Protein AF-A0A7W3SQ51-F1 (afdb_monomer)

Structure (mmCIF, N/CA/C/O backbone):
data_AF-A0A7W3SQ51-F1
#
_entry.id   AF-A0A7W3SQ51-F1
#
loop_
_atom_site.group_PDB
_atom_site.id
_atom_site.type_symbol
_atom_site.label_atom_id
_atom_site.label_alt_id
_atom_site.label_comp_id
_atom_site.label_asym_id
_atom_site.label_entity_id
_atom_site.label_seq_id
_atom_site.pdbx_PDB_ins_code
_atom_site.Cartn_x
_atom_site.Cartn_y
_atom_site.Cartn_z
_atom_site.occupancy
_atom_site.B_iso_or_equiv
_atom_site.auth_seq_id
_atom_site.auth_comp_id
_atom_site.auth_asym_id
_atom_site.auth_atom_id
_atom_site.pdbx_PDB_model_num
ATOM 1 N N . MET A 1 1 ? 48.618 5.727 -24.503 1.00 53.59 1 MET A N 1
ATOM 2 C CA . MET A 1 1 ? 47.929 6.532 -23.464 1.00 53.59 1 MET A CA 1
ATOM 3 C C . MET A 1 1 ? 46.448 6.792 -23.764 1.00 53.59 1 MET A C 1
ATOM 5 O O . MET A 1 1 ? 45.637 6.493 -22.903 1.00 53.59 1 MET A O 1
ATOM 9 N N . ARG A 1 2 ? 46.047 7.224 -24.976 1.00 55.06 2 ARG A N 1
ATOM 10 C CA . ARG A 1 2 ? 44.620 7.450 -25.332 1.00 55.06 2 ARG A CA 1
ATOM 11 C C . ARG A 1 2 ? 43.688 6.230 -25.149 1.00 55.06 2 ARG A C 1
ATOM 13 O O . ARG A 1 2 ? 42.542 6.402 -24.767 1.0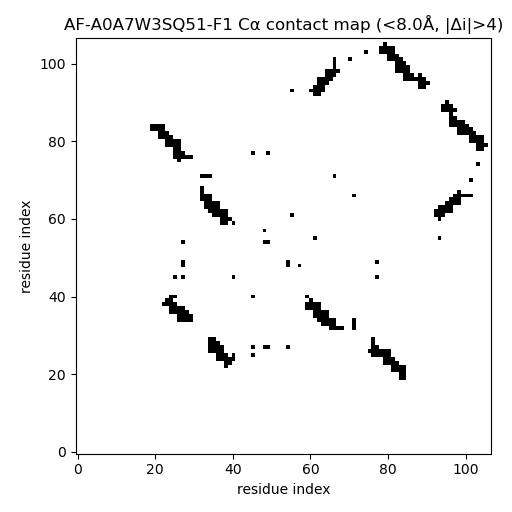0 55.06 2 ARG A O 1
ATOM 20 N N . ARG A 1 3 ? 44.184 5.002 -25.364 1.00 57.47 3 ARG A N 1
ATOM 21 C CA . ARG A 1 3 ? 43.398 3.757 -25.198 1.00 57.47 3 ARG A CA 1
ATOM 22 C C . ARG A 1 3 ? 43.151 3.356 -23.733 1.00 57.47 3 ARG A C 1
ATOM 24 O O . ARG A 1 3 ? 42.158 2.704 -23.455 1.00 57.47 3 ARG A O 1
ATOM 31 N N . ILE A 1 4 ? 44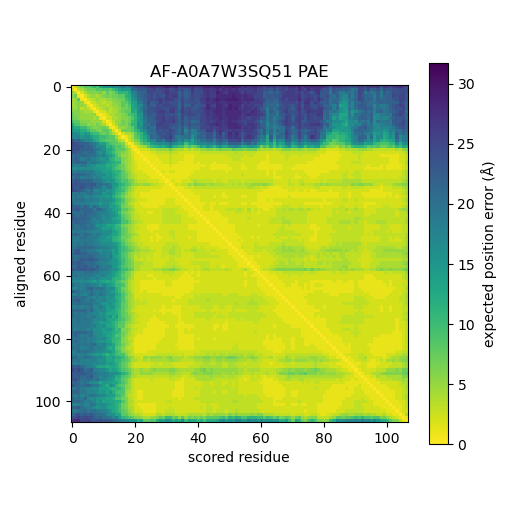.022 3.769 -22.806 1.00 64.38 4 ILE A N 1
ATOM 32 C CA . ILE A 1 4 ? 43.882 3.466 -21.366 1.00 64.38 4 ILE A CA 1
ATOM 33 C C . ILE A 1 4 ? 42.832 4.387 -20.727 1.00 64.38 4 ILE A C 1
ATOM 35 O O . ILE A 1 4 ? 42.057 3.946 -19.890 1.00 64.38 4 ILE A O 1
ATOM 39 N N . ILE A 1 5 ? 42.742 5.638 -21.193 1.00 65.19 5 ILE A N 1
ATOM 40 C CA . ILE A 1 5 ? 41.730 6.611 -20.745 1.00 65.19 5 ILE A CA 1
ATOM 41 C C . ILE A 1 5 ? 40.312 6.138 -21.111 1.00 65.19 5 ILE A C 1
ATOM 43 O O . ILE A 1 5 ? 39.399 6.250 -20.299 1.00 65.19 5 ILE A O 1
ATOM 47 N N . LEU A 1 6 ? 40.141 5.537 -22.295 1.00 62.44 6 LEU A N 1
ATOM 48 C CA . LEU A 1 6 ? 38.867 4.945 -22.726 1.00 62.44 6 LEU A CA 1
ATOM 49 C C . LEU A 1 6 ? 38.436 3.753 -21.855 1.00 62.44 6 LEU A C 1
ATOM 51 O O . LEU A 1 6 ? 37.256 3.626 -21.554 1.00 62.44 6 LEU A O 1
ATOM 55 N N . LEU A 1 7 ? 39.377 2.915 -21.405 1.00 63.47 7 LEU A N 1
ATOM 56 C CA . LEU A 1 7 ? 39.079 1.789 -20.509 1.00 63.47 7 LEU A CA 1
ATOM 57 C C . LEU A 1 7 ? 38.692 2.250 -19.095 1.00 63.47 7 LEU A C 1
ATOM 59 O O . LEU A 1 7 ? 37.817 1.652 -18.475 1.00 63.47 7 LEU A O 1
ATOM 63 N N . LEU A 1 8 ? 39.293 3.337 -18.604 1.00 65.44 8 LEU A N 1
ATOM 64 C CA . LEU A 1 8 ? 38.983 3.900 -17.286 1.00 65.44 8 LEU A CA 1
ATOM 65 C C . LEU A 1 8 ? 37.595 4.563 -17.233 1.00 65.44 8 LEU A C 1
ATOM 67 O O . LEU A 1 8 ? 36.935 4.506 -16.201 1.00 65.44 8 LEU A O 1
ATOM 71 N N . ALA A 1 9 ? 37.124 5.135 -18.345 1.00 64.19 9 ALA A N 1
ATOM 72 C CA . ALA A 1 9 ? 35.791 5.737 -18.437 1.00 64.19 9 ALA A CA 1
ATOM 73 C C . ALA A 1 9 ? 34.651 4.698 -18.397 1.00 64.19 9 ALA A C 1
ATOM 75 O O . ALA A 1 9 ? 33.582 4.982 -17.866 1.00 64.19 9 ALA A O 1
ATOM 76 N N . VAL A 1 10 ? 34.884 3.480 -18.901 1.00 68.12 10 VAL A N 1
ATOM 77 C CA . VAL A 1 10 ? 33.886 2.390 -18.900 1.00 68.12 10 VAL A CA 1
ATOM 78 C C . VAL A 1 10 ? 33.669 1.810 -17.494 1.00 68.12 10 VAL A C 1
ATOM 80 O O . VAL A 1 10 ? 32.564 1.384 -17.167 1.00 68.12 10 VAL A O 1
ATOM 83 N N . LEU A 1 11 ? 34.687 1.856 -16.628 1.00 66.06 11 LEU A N 1
ATOM 84 C CA . LEU A 1 11 ? 34.612 1.344 -15.253 1.00 66.06 11 LEU A CA 1
ATOM 85 C C . LEU A 1 11 ? 33.699 2.173 -14.332 1.00 66.06 11 LEU A C 1
ATOM 87 O O . LEU A 1 11 ? 33.165 1.628 -13.372 1.00 66.06 11 LEU A O 1
ATOM 91 N N . PHE A 1 12 ? 33.462 3.453 -14.635 1.00 61.88 12 PHE A N 1
ATOM 92 C CA . PHE A 1 12 ? 32.586 4.312 -13.824 1.00 61.88 12 PHE A CA 1
ATOM 93 C C . PHE A 1 12 ? 31.084 4.101 -14.081 1.00 61.88 12 PHE A C 1
ATOM 95 O O . PHE A 1 12 ? 30.269 4.504 -13.256 1.00 61.88 12 PHE A O 1
ATOM 102 N N . ILE A 1 13 ? 30.703 3.445 -15.182 1.00 64.56 13 ILE A N 1
ATOM 103 C CA . ILE A 1 13 ? 29.293 3.269 -15.588 1.00 64.56 13 ILE A CA 1
ATOM 104 C C . ILE A 1 13 ? 28.640 2.061 -14.882 1.00 64.56 13 ILE A C 1
ATOM 106 O O . ILE A 1 13 ? 27.425 1.895 -14.910 1.00 64.56 13 ILE A O 1
ATOM 110 N N . LEU A 1 14 ? 29.435 1.212 -14.219 1.00 61.47 14 LEU A N 1
ATOM 111 C CA . LEU A 1 14 ? 28.968 -0.021 -13.568 1.00 61.47 14 LEU A CA 1
ATOM 112 C C . LEU A 1 14 ? 28.664 0.140 -12.072 1.00 61.47 14 LEU A C 1
ATOM 114 O O . LEU A 1 14 ? 28.251 -0.822 -11.424 1.00 61.47 14 LEU A O 1
ATOM 118 N N . SER A 1 15 ? 28.820 1.342 -11.519 1.00 60.22 15 SER A N 1
ATOM 119 C CA . SER A 1 15 ? 28.439 1.662 -10.140 1.00 60.22 15 SER A CA 1
ATOM 120 C C . SER A 1 15 ? 26.918 1.825 -10.030 1.00 60.22 15 SER A C 1
ATOM 122 O O . SER A 1 15 ? 26.410 2.914 -9.772 1.00 60.22 15 SER A O 1
ATOM 124 N N . GLY A 1 16 ? 26.171 0.745 -10.273 1.00 61.53 16 GLY A N 1
ATOM 125 C CA . GLY A 1 16 ? 24.735 0.696 -10.022 1.00 61.53 16 GLY A CA 1
ATOM 126 C C . GLY A 1 16 ? 24.473 0.846 -8.524 1.00 61.53 16 GLY A C 1
ATOM 127 O O . GLY A 1 16 ? 24.870 -0.009 -7.733 1.00 61.53 16 GLY A O 1
ATOM 128 N N . CYS A 1 17 ? 23.836 1.947 -8.129 1.00 58.88 17 CYS A N 1
ATOM 129 C CA . CYS A 1 17 ? 23.450 2.199 -6.745 1.00 58.88 17 CYS A CA 1
ATOM 130 C C . CYS A 1 17 ? 22.411 1.150 -6.312 1.00 58.88 17 CYS A C 1
ATOM 132 O O . CYS A 1 17 ? 21.284 1.147 -6.799 1.00 58.88 17 CYS A O 1
ATOM 134 N N . ASN A 1 18 ? 22.802 0.229 -5.429 1.00 57.66 18 ASN A N 1
ATOM 135 C CA . ASN A 1 18 ? 21.931 -0.811 -4.879 1.00 57.66 18 ASN A CA 1
ATOM 136 C C . ASN A 1 18 ? 21.310 -0.332 -3.557 1.00 57.66 18 ASN A C 1
ATOM 138 O O . ASN A 1 18 ? 21.623 -0.851 -2.484 1.00 57.66 18 ASN A O 1
ATOM 142 N N . SER A 1 19 ? 20.483 0.712 -3.611 1.00 62.44 19 SER A N 1
ATOM 143 C CA . SER A 1 19 ? 19.661 1.108 -2.469 1.00 62.44 19 SER A CA 1
ATOM 144 C C . SER A 1 19 ? 18.363 0.298 -2.486 1.00 62.44 19 SER A C 1
ATOM 146 O O . SER A 1 19 ? 17.507 0.477 -3.348 1.00 62.44 19 SER A O 1
ATOM 148 N N . ASN A 1 20 ? 18.200 -0.613 -1.522 1.00 75.12 20 ASN A N 1
ATOM 149 C CA . ASN A 1 20 ? 16.913 -1.274 -1.302 1.00 75.12 20 ASN A CA 1
ATOM 150 C C . ASN A 1 20 ? 15.939 -0.245 -0.714 1.00 75.12 20 ASN A C 1
ATOM 152 O O . ASN A 1 20 ? 15.934 -0.007 0.497 1.00 75.12 20 ASN A O 1
ATOM 156 N N . MET A 1 21 ? 15.153 0.389 -1.580 1.00 90.38 21 MET A N 1
ATOM 157 C CA . MET A 1 21 ? 14.123 1.347 -1.196 1.00 90.38 21 MET A CA 1
ATOM 158 C C . MET A 1 21 ? 12.990 0.629 -0.457 1.00 90.38 21 MET A C 1
ATOM 160 O O . MET A 1 21 ? 12.535 -0.439 -0.878 1.00 90.38 21 MET A O 1
ATOM 164 N N . LYS A 1 22 ? 12.561 1.204 0.667 1.00 95.25 22 LYS A N 1
ATOM 165 C CA . LYS A 1 22 ? 11.483 0.673 1.501 1.00 95.25 22 LYS A CA 1
ATOM 166 C C . LYS A 1 22 ? 10.439 1.748 1.737 1.00 95.25 22 LYS A C 1
ATOM 168 O O . LYS A 1 22 ? 10.812 2.890 1.973 1.00 95.25 22 LYS A O 1
ATOM 173 N N . ILE A 1 23 ? 9.177 1.343 1.712 1.00 95.75 23 ILE A N 1
ATOM 174 C CA . ILE A 1 23 ? 8.025 2.192 2.017 1.00 95.75 23 ILE A CA 1
ATOM 175 C C . ILE A 1 23 ? 7.278 1.546 3.180 1.00 95.75 23 ILE A C 1
ATOM 177 O O . ILE A 1 23 ? 7.029 0.338 3.154 1.00 95.75 23 ILE A O 1
ATOM 181 N N . GLU A 1 24 ? 6.944 2.328 4.200 1.00 96.62 24 GLU A N 1
ATOM 182 C CA . GLU A 1 24 ? 6.132 1.885 5.334 1.00 96.62 24 GLU A CA 1
ATOM 183 C C . GLU A 1 24 ? 4.810 2.650 5.347 1.00 96.62 24 GLU A C 1
ATOM 185 O O . GLU A 1 24 ? 4.791 3.875 5.262 1.00 96.62 24 GLU A O 1
ATOM 190 N N . GLY A 1 25 ? 3.692 1.942 5.479 1.00 97.12 25 GLY A N 1
ATOM 191 C CA . GLY A 1 25 ? 2.392 2.597 5.538 1.00 97.12 25 GLY A CA 1
ATOM 192 C C . GLY A 1 25 ? 1.234 1.637 5.724 1.00 97.12 25 GLY A C 1
ATOM 193 O O . GLY A 1 25 ? 1.426 0.436 5.923 1.00 97.12 25 GLY A O 1
ATOM 194 N N . TYR A 1 26 ? 0.029 2.191 5.674 1.00 98.19 26 TYR A N 1
ATOM 195 C CA . TYR A 1 26 ? -1.205 1.437 5.852 1.00 98.19 26 TYR A CA 1
ATOM 196 C C . TYR A 1 26 ? -1.861 1.120 4.518 1.00 98.19 26 TYR A C 1
ATOM 198 O O . TYR A 1 26 ? -1.910 1.964 3.625 1.00 98.19 26 TYR A O 1
ATOM 206 N N . VAL A 1 27 ? -2.390 -0.094 4.408 1.00 98.06 27 VAL A N 1
ATOM 207 C CA . VAL A 1 27 ? -3.140 -0.558 3.240 1.00 98.06 27 VAL A CA 1
ATOM 208 C C . VAL A 1 27 ? -4.544 0.029 3.290 1.00 98.06 27 VAL A C 1
ATOM 210 O O . VAL A 1 27 ? -5.306 -0.271 4.203 1.00 98.06 27 VAL A O 1
ATOM 213 N N . ILE A 1 28 ? -4.896 0.850 2.308 1.00 98.00 28 ILE A N 1
ATOM 214 C CA . ILE A 1 28 ? -6.187 1.547 2.255 1.00 98.00 28 ILE A CA 1
ATOM 215 C C . ILE A 1 28 ? -7.163 0.820 1.334 1.00 98.00 28 ILE A C 1
ATOM 217 O O . ILE A 1 28 ? -8.338 0.686 1.651 1.00 98.00 28 ILE A O 1
ATOM 221 N N . GLN A 1 29 ? -6.672 0.304 0.208 1.00 97.56 29 GLN A N 1
ATOM 222 C CA . GLN A 1 29 ? -7.483 -0.417 -0.772 1.00 97.56 29 GLN A CA 1
ATOM 223 C C . GLN A 1 29 ? -6.684 -1.551 -1.417 1.00 97.56 29 GLN A C 1
ATOM 225 O O . GLN A 1 29 ? -5.449 -1.548 -1.430 1.00 97.56 29 GLN A O 1
ATOM 230 N N . LYS A 1 30 ? -7.407 -2.524 -1.974 1.00 97.31 30 LYS A N 1
ATOM 231 C CA . LYS A 1 30 ? -6.860 -3.646 -2.740 1.00 97.31 30 LYS A CA 1
ATOM 232 C C . LYS A 1 30 ? -7.608 -3.748 -4.060 1.00 97.31 30 LYS A C 1
ATOM 234 O O . LYS A 1 30 ? -8.830 -3.827 -4.048 1.00 97.31 30 LYS A O 1
ATOM 239 N N . ASP A 1 31 ? -6.875 -3.837 -5.162 1.00 96.00 31 ASP A N 1
ATOM 240 C CA . ASP A 1 31 ? -7.463 -3.956 -6.497 1.00 96.00 31 ASP A CA 1
ATOM 241 C C . ASP A 1 31 ? -6.533 -4.730 -7.440 1.00 96.00 31 ASP A C 1
ATOM 243 O O . ASP A 1 31 ? -5.344 -4.435 -7.511 1.00 96.00 31 ASP A O 1
ATOM 247 N N . GLU A 1 32 ? -7.045 -5.763 -8.109 1.00 94.12 32 GLU A N 1
ATOM 248 C CA . GLU A 1 32 ? -6.341 -6.559 -9.136 1.00 94.12 32 GLU A CA 1
ATOM 249 C C . GLU A 1 32 ? -4.846 -6.888 -8.862 1.00 94.12 32 GLU A C 1
ATOM 251 O O . GLU A 1 32 ? -3.959 -6.745 -9.716 1.00 94.12 32 GLU A O 1
ATOM 256 N N . GLY A 1 33 ? -4.528 -7.354 -7.648 1.00 96.38 33 GLY A N 1
ATOM 257 C CA . GLY A 1 33 ? -3.150 -7.703 -7.262 1.00 96.38 33 GLY A CA 1
ATOM 258 C C . GLY A 1 33 ? -2.259 -6.502 -6.914 1.00 96.38 33 GLY A C 1
ATOM 259 O O . GLY A 1 33 ? -1.041 -6.651 -6.766 1.00 96.38 33 GLY A O 1
ATOM 260 N N . LYS A 1 34 ? -2.845 -5.312 -6.789 1.00 97.88 34 LYS A N 1
ATOM 261 C CA . LYS A 1 34 ? -2.225 -4.092 -6.278 1.00 97.88 34 LYS A CA 1
ATOM 262 C C . LYS A 1 34 ? -2.816 -3.709 -4.927 1.00 97.88 34 LYS A C 1
ATOM 264 O O . LYS A 1 34 ? -3.995 -3.930 -4.657 1.00 97.88 34 LYS A O 1
ATOM 269 N N . ILE A 1 35 ? -1.989 -3.097 -4.094 1.00 98.31 35 ILE A N 1
A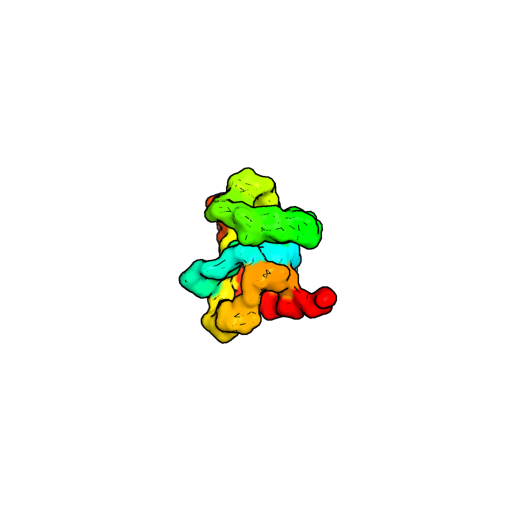TOM 270 C CA . ILE A 1 35 ? -2.410 -2.461 -2.847 1.00 98.31 35 ILE A CA 1
ATOM 271 C C . ILE A 1 35 ? -2.201 -0.951 -2.962 1.00 98.31 35 ILE A C 1
ATOM 273 O O . ILE A 1 35 ? -1.173 -0.514 -3.483 1.00 98.31 35 ILE A O 1
ATOM 277 N N . LEU A 1 36 ? -3.169 -0.168 -2.490 1.00 98.06 36 LEU A N 1
ATOM 278 C CA . LEU A 1 36 ? -3.002 1.264 -2.259 1.00 98.06 36 LEU A CA 1
ATOM 279 C C . LEU A 1 36 ? -2.499 1.460 -0.831 1.00 98.06 36 LEU A C 1
ATOM 281 O O . LEU A 1 36 ? -3.130 0.981 0.113 1.00 98.06 36 LEU A O 1
ATOM 285 N N . LEU A 1 37 ? -1.376 2.151 -0.683 1.00 97.50 37 LEU A N 1
ATOM 286 C CA . LEU A 1 37 ? -0.709 2.365 0.593 1.00 97.50 37 LEU A CA 1
ATOM 287 C C . LEU A 1 37 ? -0.528 3.854 0.869 1.00 97.50 37 LEU A C 1
ATOM 289 O O . LEU A 1 37 ? -0.008 4.566 0.011 1.00 97.50 37 LEU A O 1
ATOM 293 N N . PHE A 1 38 ? -0.912 4.299 2.066 1.00 98.19 38 PHE A N 1
ATOM 294 C CA . PHE A 1 38 ? -0.635 5.652 2.556 1.00 98.19 38 PHE A CA 1
ATOM 295 C C . PHE A 1 38 ? 0.505 5.634 3.570 1.00 98.19 38 PHE A C 1
ATOM 297 O O . PHE A 1 38 ? 0.448 4.937 4.589 1.00 98.19 38 PHE A O 1
ATOM 304 N N . GLU A 1 39 ? 1.551 6.398 3.276 1.00 97.25 39 GLU A N 1
ATOM 305 C CA . GLU A 1 39 ? 2.747 6.524 4.107 1.00 97.25 39 GLU A CA 1
ATOM 306 C C . GLU A 1 39 ? 2.592 7.661 5.125 1.00 97.25 39 GLU A C 1
ATOM 308 O O . GLU A 1 39 ? 2.042 8.722 4.833 1.00 97.25 39 GLU A O 1
ATOM 313 N N . GLY A 1 40 ? 3.095 7.439 6.343 1.00 93.88 40 GLY A N 1
ATOM 314 C CA . GLY A 1 40 ? 3.200 8.485 7.367 1.00 93.88 40 GLY A CA 1
ATOM 315 C C . GLY A 1 40 ? 1.885 8.927 8.022 1.00 93.88 40 GLY A C 1
ATOM 316 O O . GLY A 1 40 ? 1.896 9.894 8.780 1.00 93.88 40 GLY A O 1
ATOM 317 N N . ILE A 1 41 ? 0.768 8.238 7.774 1.00 95.75 41 ILE A N 1
ATOM 318 C CA . ILE A 1 41 ? -0.527 8.585 8.376 1.00 95.75 41 ILE A CA 1
ATOM 319 C C . ILE A 1 41 ? -0.695 8.014 9.796 1.00 95.75 41 ILE A C 1
ATOM 321 O O . ILE A 1 41 ? -0.158 6.961 10.150 1.00 95.75 41 ILE A O 1
ATOM 325 N N . THR A 1 42 ? -1.472 8.708 10.626 1.00 95.12 42 THR A N 1
ATOM 326 C CA . THR A 1 42 ? -1.857 8.271 11.981 1.00 95.12 42 THR A CA 1
ATOM 327 C C . THR A 1 42 ? -3.039 7.292 11.957 1.00 95.12 42 THR A C 1
ATOM 329 O O . THR A 1 42 ? -3.743 7.182 10.959 1.00 95.12 42 THR A O 1
ATOM 332 N N . LYS A 1 43 ? -3.339 6.625 13.086 1.00 93.00 43 LYS A N 1
ATOM 333 C CA . LYS A 1 43 ? -4.519 5.736 13.199 1.00 93.00 43 LYS A CA 1
ATOM 334 C C . LYS A 1 43 ? -5.857 6.457 12.976 1.00 93.00 43 LYS A C 1
ATOM 336 O O . LYS A 1 43 ? -6.785 5.860 12.443 1.00 93.00 43 LYS A O 1
ATOM 341 N N . ASN A 1 44 ? -5.958 7.735 13.345 1.00 95.38 44 ASN A N 1
ATOM 342 C CA . ASN A 1 44 ? -7.170 8.523 13.098 1.00 95.38 44 ASN A CA 1
ATOM 343 C C . ASN A 1 44 ? -7.332 8.837 11.605 1.00 95.38 44 ASN A C 1
ATOM 345 O O . ASN A 1 44 ? -8.422 8.681 11.068 1.00 95.38 44 ASN A O 1
ATOM 349 N N . GLN A 1 45 ? -6.239 9.206 10.934 1.00 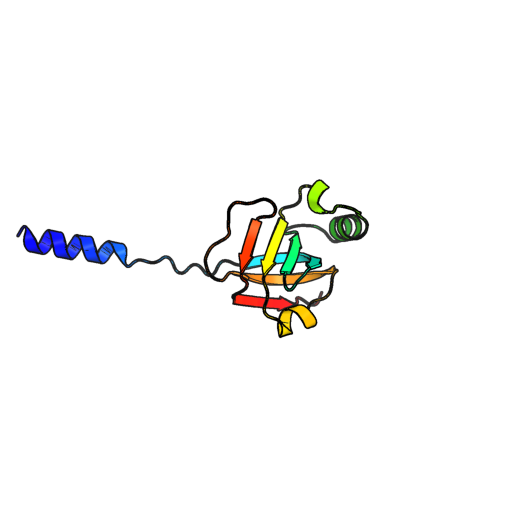96.50 45 GLN A N 1
ATOM 350 C CA . GLN A 1 45 ? -6.226 9.443 9.486 1.00 96.50 45 GLN A CA 1
ATOM 351 C C . GLN A 1 45 ? -6.443 8.154 8.692 1.00 96.50 45 GLN A C 1
ATOM 353 O O . GLN A 1 45 ? -7.068 8.179 7.639 1.00 96.50 45 GLN A O 1
ATOM 358 N N . LEU A 1 46 ? -5.974 7.012 9.205 1.00 96.19 46 LEU A N 1
ATOM 359 C CA . LEU A 1 46 ? -6.317 5.706 8.652 1.00 96.19 46 LEU A CA 1
ATOM 360 C C . LEU A 1 46 ? -7.827 5.489 8.696 1.00 96.19 46 LEU A C 1
ATOM 362 O O . LEU A 1 46 ? -8.412 5.143 7.680 1.00 96.19 46 LEU A O 1
ATOM 366 N N . LYS A 1 47 ? -8.460 5.715 9.853 1.00 96.44 47 LYS A N 1
ATOM 367 C CA . LYS A 1 47 ? -9.910 5.561 9.988 1.00 96.44 47 LYS A CA 1
ATOM 368 C C . LYS A 1 47 ? -10.665 6.455 8.997 1.00 96.44 47 LYS A C 1
ATOM 370 O O . LYS A 1 47 ? -11.525 5.953 8.290 1.00 96.44 47 LYS A O 1
ATOM 375 N N . GLU A 1 48 ? -10.284 7.727 8.898 1.00 96.19 48 GLU A N 1
ATOM 376 C CA . GLU A 1 48 ? -10.817 8.664 7.898 1.00 96.19 48 GLU A CA 1
ATOM 377 C C . GLU A 1 48 ? -10.628 8.143 6.462 1.00 96.19 48 GLU A C 1
ATOM 379 O O . GLU A 1 48 ? -11.565 8.143 5.671 1.00 96.19 48 GLU A O 1
ATOM 384 N N . SER A 1 49 ? -9.439 7.627 6.140 1.00 96.31 49 SER A N 1
ATOM 385 C CA . SER A 1 49 ? -9.128 7.083 4.810 1.00 96.31 49 SER A CA 1
ATOM 386 C C . SER A 1 49 ? -9.956 5.845 4.465 1.00 96.31 49 SER A C 1
ATOM 388 O O . SER A 1 49 ? -10.282 5.643 3.302 1.00 96.31 49 SER A O 1
ATOM 390 N N . LEU A 1 50 ? -10.285 5.011 5.456 1.00 95.94 50 LEU A N 1
ATOM 391 C CA . LEU A 1 50 ? -11.116 3.816 5.279 1.00 95.94 50 LEU A CA 1
ATOM 392 C C . LEU A 1 50 ? -12.613 4.138 5.169 1.00 95.94 50 LEU A C 1
ATOM 394 O O . LEU A 1 50 ? -13.368 3.323 4.645 1.00 95.94 50 LEU A O 1
ATOM 398 N N . GLU A 1 51 ? -13.040 5.291 5.685 1.00 96.00 51 GLU A N 1
ATOM 399 C CA . GLU A 1 51 ? -14.422 5.781 5.615 1.00 96.00 51 GLU A CA 1
ATOM 400 C C . GLU A 1 51 ? -14.676 6.659 4.372 1.00 96.00 51 GLU A C 1
ATOM 402 O O . GLU A 1 51 ? -15.832 6.947 4.069 1.00 96.00 51 GLU A O 1
ATOM 407 N N . SER A 1 52 ? -13.626 7.076 3.652 1.00 94.81 52 SER A N 1
ATOM 408 C CA . SER A 1 52 ? -13.736 7.889 2.433 1.00 94.81 52 SER A CA 1
ATOM 409 C C . SER A 1 52 ? -14.161 7.063 1.215 1.00 94.81 52 SER A C 1
ATOM 411 O O . SER A 1 52 ? -13.592 6.003 0.947 1.00 94.81 52 SER A O 1
ATOM 413 N N . ASP A 1 53 ? -15.094 7.602 0.424 1.00 93.81 53 ASP A N 1
ATOM 414 C CA . ASP A 1 53 ? -15.477 7.041 -0.879 1.00 93.81 53 ASP A CA 1
ATOM 415 C C . ASP A 1 53 ? -14.331 7.150 -1.905 1.00 93.81 53 ASP A C 1
ATOM 417 O O . ASP A 1 53 ? -14.131 6.243 -2.715 1.00 93.81 53 ASP A O 1
ATOM 421 N N . ASP A 1 54 ? -13.545 8.233 -1.837 1.00 94.38 54 ASP A N 1
ATOM 422 C CA . ASP A 1 54 ? -12.320 8.432 -2.618 1.00 94.38 54 ASP A CA 1
ATOM 423 C C . ASP A 1 54 ? -11.156 8.836 -1.692 1.00 94.38 54 ASP A C 1
ATOM 425 O O . ASP A 1 54 ? -10.963 10.013 -1.366 1.00 94.38 54 ASP A O 1
ATOM 429 N N . PRO A 1 55 ? -10.354 7.870 -1.211 1.00 91.94 55 PRO A N 1
ATOM 430 C CA . PRO A 1 55 ? -9.248 8.159 -0.304 1.00 91.94 55 PRO A CA 1
ATOM 431 C C . PRO A 1 55 ? -8.144 9.020 -0.928 1.00 91.94 55 PRO A C 1
ATOM 433 O O . PRO A 1 55 ? -7.381 9.640 -0.185 1.00 91.94 55 PRO A O 1
ATOM 436 N N . LEU A 1 56 ? -8.016 9.064 -2.261 1.00 94.00 56 LEU A N 1
ATOM 437 C CA . LEU A 1 56 ? -6.957 9.836 -2.922 1.00 94.00 56 LEU A CA 1
ATOM 438 C C . LEU A 1 56 ? -7.192 11.350 -2.821 1.00 94.00 56 LEU A C 1
ATOM 440 O O . LEU A 1 56 ? -6.224 12.110 -2.857 1.00 94.00 56 LEU A O 1
ATOM 444 N N . GLU A 1 57 ? -8.429 11.805 -2.598 1.00 94.50 57 GLU A N 1
ATOM 445 C CA . GLU A 1 57 ? -8.720 13.228 -2.363 1.00 94.50 57 GLU A CA 1
ATOM 446 C C . GLU A 1 57 ? -8.076 13.762 -1.069 1.00 94.50 57 GLU A C 1
ATOM 448 O O . GLU A 1 57 ? -7.759 14.951 -0.969 1.00 94.50 57 GLU A O 1
ATOM 453 N N . LEU A 1 58 ? -7.775 12.880 -0.106 1.00 91.31 58 LEU A N 1
ATOM 454 C CA . LEU A 1 58 ? -7.139 13.237 1.169 1.00 91.31 58 LEU A CA 1
ATOM 455 C C . LEU A 1 58 ? -5.676 13.692 1.012 1.00 91.31 58 LEU A C 1
ATOM 457 O O . LEU A 1 58 ? -5.077 14.184 1.968 1.00 91.31 58 LEU A O 1
ATOM 461 N N . SER A 1 59 ? -5.098 13.571 -0.191 1.00 91.88 59 SER A N 1
ATOM 462 C CA . SER A 1 59 ? -3.777 14.115 -0.546 1.00 91.88 59 SER A CA 1
ATOM 463 C C . SER A 1 59 ? -2.616 13.606 0.326 1.00 91.88 59 SER A C 1
ATOM 465 O O . SER A 1 59 ? -1.578 14.261 0.447 1.00 91.88 59 SER A O 1
ATOM 467 N N . TYR A 1 60 ? -2.761 12.421 0.924 1.00 95.12 60 TYR A N 1
ATOM 468 C CA . TYR A 1 60 ? -1.677 11.756 1.645 1.00 95.12 60 TYR A CA 1
ATOM 469 C C . TYR A 1 60 ? -0.625 11.191 0.672 1.00 95.12 60 TYR A C 1
ATOM 471 O O . TYR A 1 60 ? -0.949 10.899 -0.485 1.00 95.12 60 TYR A O 1
ATOM 479 N N . PRO A 1 61 ? 0.638 11.003 1.110 1.00 96.12 61 PRO A N 1
ATOM 480 C CA . PRO A 1 61 ? 1.641 10.291 0.321 1.00 96.12 61 PRO A CA 1
ATOM 481 C C . PRO A 1 61 ? 1.153 8.877 -0.015 1.00 96.12 61 PRO A C 1
ATOM 483 O O . PRO A 1 61 ? 1.017 8.030 0.869 1.00 96.12 61 PRO A O 1
ATOM 486 N N . ALA A 1 62 ? 0.856 8.645 -1.294 1.00 97.25 62 ALA A N 1
ATOM 487 C CA . ALA A 1 62 ? 0.117 7.480 -1.758 1.00 97.25 62 ALA A CA 1
ATOM 488 C C . ALA A 1 62 ? 0.906 6.669 -2.786 1.00 97.25 62 ALA A C 1
ATOM 490 O O . ALA A 1 62 ? 1.453 7.219 -3.747 1.00 97.25 62 ALA A O 1
ATOM 491 N N . TYR A 1 63 ? 0.884 5.346 -2.619 1.00 97.88 63 TYR A N 1
ATOM 492 C CA . TYR A 1 63 ? 1.571 4.410 -3.499 1.00 97.88 63 TYR A CA 1
ATOM 493 C C . TYR A 1 63 ? 0.650 3.277 -3.946 1.00 97.88 63 TYR A C 1
ATOM 495 O O . TYR A 1 63 ? 0.035 2.604 -3.121 1.00 97.88 63 TYR A O 1
ATOM 503 N N . SER A 1 64 ? 0.597 3.021 -5.252 1.00 97.88 64 SER A N 1
ATOM 504 C CA . SER A 1 64 ? -0.030 1.834 -5.833 1.00 97.88 64 SER A CA 1
ATOM 505 C C . SER A 1 64 ? 1.039 0.774 -6.088 1.00 97.88 64 SER A C 1
ATOM 507 O O . SER A 1 64 ? 1.852 0.878 -7.011 1.00 97.88 64 SER A O 1
ATOM 509 N N . ILE A 1 65 ? 1.061 -0.253 -5.243 1.00 98.19 65 ILE A N 1
ATOM 510 C CA . ILE A 1 65 ? 2.105 -1.276 -5.245 1.00 98.19 65 ILE A CA 1
ATOM 511 C C . ILE A 1 65 ? 1.551 -2.583 -5.795 1.00 98.19 65 ILE A C 1
ATOM 513 O O . ILE A 1 65 ? 0.667 -3.189 -5.191 1.00 98.19 65 ILE A O 1
ATOM 517 N N . ARG A 1 66 ? 2.116 -3.081 -6.898 1.00 98.25 66 ARG A N 1
ATOM 518 C CA . ARG A 1 66 ? 1.839 -4.446 -7.364 1.00 98.25 66 ARG A CA 1
ATOM 519 C C . ARG A 1 66 ? 2.565 -5.455 -6.477 1.00 98.25 66 ARG A C 1
ATOM 521 O O . ARG A 1 66 ? 3.780 -5.364 -6.292 1.00 98.25 66 ARG A O 1
ATOM 528 N N . VAL A 1 67 ? 1.831 -6.439 -5.974 1.00 98.12 67 VAL A N 1
ATOM 529 C CA . VAL A 1 67 ? 2.341 -7.487 -5.081 1.00 98.12 67 VAL A CA 1
ATOM 530 C C . VAL A 1 67 ? 2.157 -8.874 -5.702 1.00 98.12 67 VAL A C 1
ATOM 532 O O . VAL A 1 67 ? 1.391 -9.060 -6.647 1.00 98.12 67 VAL A O 1
ATOM 535 N N . GLY A 1 68 ? 2.899 -9.864 -5.202 1.00 97.31 68 GLY A N 1
ATOM 536 C CA . GLY A 1 68 ? 2.725 -11.257 -5.620 1.00 97.31 68 GLY A CA 1
ATOM 537 C C . GLY A 1 68 ? 1.367 -11.814 -5.183 1.00 97.31 68 GLY A C 1
ATOM 538 O O . GLY A 1 68 ? 0.816 -11.371 -4.180 1.00 97.31 68 GLY A O 1
ATOM 539 N N . TYR A 1 69 ? 0.847 -12.811 -5.907 1.00 96.19 69 TYR A N 1
ATOM 540 C CA . TYR A 1 69 ? -0.489 -13.370 -5.656 1.00 96.19 69 TYR A CA 1
ATOM 541 C C . TYR A 1 69 ? -0.683 -13.853 -4.210 1.00 96.19 69 TYR A C 1
ATOM 543 O O . TYR A 1 69 ? -1.642 -13.444 -3.569 1.00 96.19 69 TYR A O 1
ATOM 551 N N . SER A 1 70 ? 0.234 -14.662 -3.667 1.00 96.19 70 SER A N 1
ATOM 552 C CA . SER A 1 70 ? 0.109 -15.167 -2.290 1.00 96.19 70 SER A CA 1
ATOM 553 C C . SER A 1 70 ? 0.095 -14.031 -1.265 1.00 96.19 70 SER A C 1
ATOM 555 O O . SER A 1 70 ? -0.811 -13.943 -0.447 1.00 96.19 70 SER A O 1
ATOM 557 N N . THR A 1 71 ? 1.030 -13.087 -1.386 1.00 96.25 71 THR A N 1
ATOM 558 C CA . THR A 1 71 ? 1.098 -11.889 -0.539 1.00 96.25 71 THR A CA 1
ATOM 559 C C . THR A 1 71 ? -0.163 -11.030 -0.647 1.00 96.25 71 THR A C 1
ATOM 561 O O . THR A 1 71 ? -0.651 -10.520 0.355 1.00 96.25 71 THR A O 1
ATOM 564 N N . TYR A 1 72 ? -0.726 -10.884 -1.850 1.00 97.44 72 TYR A N 1
ATOM 565 C CA . TYR A 1 72 ? -1.984 -10.167 -2.052 1.00 97.44 72 TYR A CA 1
ATOM 566 C C . TYR A 1 72 ? -3.149 -10.820 -1.304 1.00 97.44 72 TYR A C 1
ATOM 568 O O . TYR A 1 72 ? -4.013 -10.108 -0.803 1.00 97.44 72 TYR A O 1
ATOM 576 N N . GLN A 1 73 ? -3.194 -12.152 -1.233 1.00 96.81 73 GLN A N 1
ATOM 577 C CA . GLN A 1 73 ? -4.235 -12.869 -0.492 1.00 96.81 73 GLN A CA 1
ATOM 578 C C . GLN A 1 73 ? 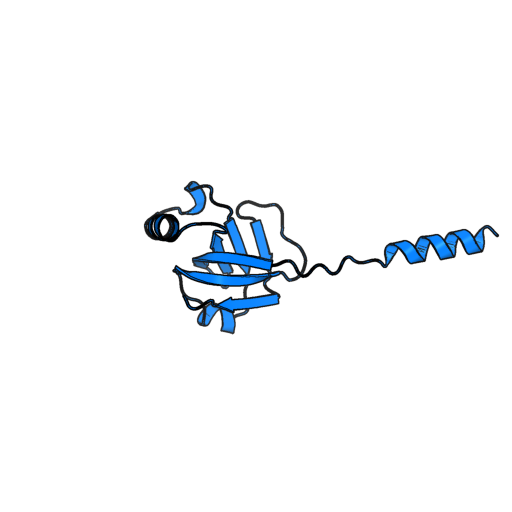-4.073 -12.708 1.027 1.00 96.81 73 GLN A C 1
ATOM 580 O O . 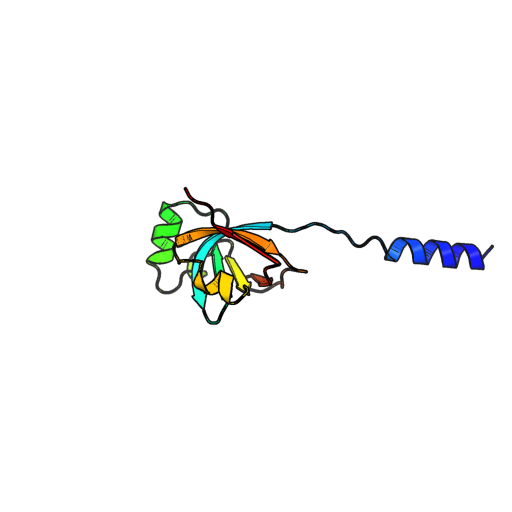GLN A 1 73 ? -5.074 -12.603 1.723 1.00 96.81 73 GLN A O 1
ATOM 585 N N . GLU A 1 74 ? -2.837 -12.649 1.525 1.00 95.94 74 GLU A N 1
ATOM 586 C CA . GLU A 1 74 ? -2.530 -12.548 2.962 1.00 95.94 74 GLU A CA 1
ATOM 587 C C . GLU A 1 74 ? -2.736 -11.144 3.550 1.00 95.94 74 GLU A C 1
ATOM 589 O O . GLU A 1 74 ? -3.072 -11.014 4.724 1.00 95.94 7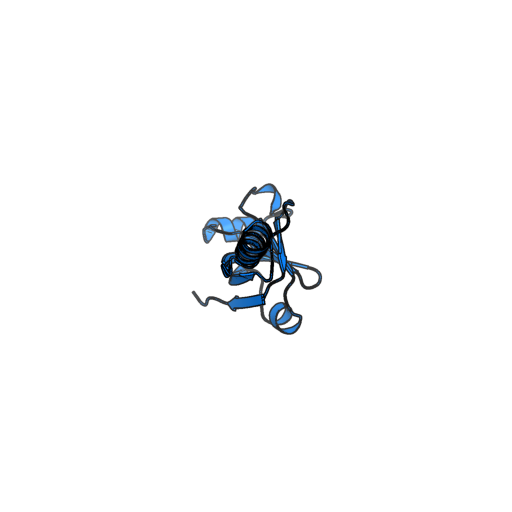4 GLU A O 1
ATOM 594 N N . ILE A 1 75 ? -2.513 -10.090 2.761 1.00 96.88 75 ILE A N 1
ATOM 595 C CA . ILE A 1 75 ? -2.637 -8.703 3.227 1.00 96.88 75 ILE A CA 1
ATOM 596 C C . ILE A 1 75 ? -4.107 -8.298 3.328 1.00 96.88 75 ILE A C 1
ATOM 598 O O . ILE A 1 75 ? -4.873 -8.457 2.374 1.00 96.88 75 ILE A O 1
ATOM 602 N N . GLU A 1 76 ? -4.480 -7.662 4.431 1.00 97.31 76 GLU A N 1
ATOM 603 C CA . GLU A 1 76 ? -5.817 -7.103 4.642 1.00 97.31 76 GLU A CA 1
ATOM 604 C C . GLU A 1 76 ? -5.807 -5.569 4.608 1.00 97.31 76 GLU A C 1
ATOM 606 O O . GLU A 1 76 ? -4.794 -4.916 4.867 1.00 97.31 76 GLU A O 1
ATOM 611 N N . ILE A 1 77 ? -6.960 -4.983 4.276 1.00 97.81 77 ILE A N 1
ATOM 612 C CA . ILE A 1 77 ? -7.170 -3.534 4.361 1.00 97.81 77 ILE A CA 1
ATOM 613 C C . ILE A 1 77 ? -7.072 -3.101 5.832 1.00 97.81 77 ILE A C 1
ATOM 615 O O . ILE A 1 77 ? -7.542 -3.797 6.728 1.00 97.81 77 ILE A O 1
ATOM 619 N N . GLY A 1 78 ? -6.440 -1.956 6.083 1.00 97.12 78 GLY A N 1
ATOM 620 C CA . GLY A 1 78 ? -6.173 -1.410 7.413 1.00 97.12 78 GLY A CA 1
ATOM 621 C C . GLY A 1 78 ? -4.869 -1.900 8.049 1.00 97.12 78 GLY A C 1
ATOM 622 O O . GLY A 1 78 ? -4.424 -1.318 9.038 1.00 97.12 78 GLY A O 1
ATOM 623 N N . GLN A 1 79 ? -4.217 -2.925 7.492 1.00 97.31 79 GLN A N 1
ATOM 624 C CA . GLN A 1 79 ? -2.944 -3.412 8.022 1.00 97.31 79 GLN A CA 1
ATOM 625 C C . GLN A 1 79 ? -1.794 -2.459 7.705 1.00 97.31 79 GLN A C 1
ATOM 627 O O . GLN A 1 79 ? -1.725 -1.855 6.631 1.00 97.31 79 GLN A O 1
ATOM 632 N N . LYS A 1 80 ? -0.846 -2.378 8.639 1.00 97.62 80 LYS A N 1
ATOM 633 C CA . LYS A 1 80 ? 0.428 -1.698 8.431 1.00 97.62 80 LYS A CA 1
ATOM 634 C C . LYS A 1 80 ? 1.424 -2.657 7.796 1.00 97.62 80 LYS A C 1
ATOM 636 O O . LYS A 1 80 ? 1.577 -3.793 8.250 1.00 97.62 80 LYS A O 1
ATOM 641 N N . VAL A 1 81 ? 2.125 -2.207 6.764 1.00 97.69 81 VAL A N 1
ATOM 642 C CA . VAL A 1 81 ? 3.097 -3.029 6.040 1.00 97.69 81 VAL A CA 1
ATOM 643 C C . VAL A 1 81 ? 4.375 -2.253 5.740 1.00 97.69 81 VAL A C 1
ATOM 645 O O . VAL A 1 81 ? 4.368 -1.032 5.597 1.00 97.69 81 VAL A O 1
ATOM 648 N N . VAL A 1 82 ? 5.477 -2.989 5.599 1.00 97.56 82 VAL A N 1
ATOM 649 C CA . VAL A 1 82 ? 6.731 -2.494 5.020 1.00 97.56 82 VAL A CA 1
ATOM 650 C C . VAL A 1 82 ? 6.961 -3.197 3.693 1.00 97.56 82 VAL A C 1
ATOM 652 O O . VAL A 1 82 ? 7.119 -4.421 3.650 1.00 97.56 82 VAL A O 1
ATOM 655 N N . VAL A 1 83 ? 7.024 -2.417 2.621 1.00 97.44 83 VAL A N 1
ATOM 656 C CA . VAL A 1 83 ? 7.242 -2.876 1.249 1.00 97.44 83 VAL A CA 1
ATOM 657 C C . VAL A 1 83 ? 8.687 -2.601 0.855 1.00 97.44 83 VAL A C 1
ATOM 659 O O . VAL A 1 83 ? 9.144 -1.465 0.917 1.00 97.44 83 VAL A O 1
ATOM 662 N N . GLU A 1 84 ? 9.411 -3.628 0.419 1.00 97.00 84 GLU A N 1
ATOM 663 C CA . GLU A 1 84 ? 10.683 -3.462 -0.290 1.00 97.00 84 GLU A CA 1
ATOM 664 C C . GLU A 1 84 ? 10.403 -3.340 -1.789 1.00 97.00 84 GLU A C 1
ATOM 666 O O . GLU A 1 84 ? 9.754 -4.214 -2.369 1.00 97.00 84 GLU A O 1
ATOM 671 N N . ILE A 1 85 ? 10.892 -2.277 -2.422 1.00 96.25 85 ILE A N 1
ATOM 672 C CA . ILE A 1 85 ? 10.600 -1.976 -3.825 1.00 96.25 85 ILE A CA 1
ATOM 673 C C . ILE A 1 85 ? 11.547 -2.733 -4.758 1.00 96.25 85 ILE A C 1
ATOM 675 O O . ILE A 1 85 ? 12.759 -2.810 -4.546 1.00 96.25 85 ILE A O 1
ATOM 679 N N . LYS A 1 86 ? 10.978 -3.312 -5.818 1.00 94.38 86 LYS A N 1
ATOM 680 C CA . LYS A 1 86 ? 11.702 -3.943 -6.920 1.00 94.38 86 LYS A CA 1
ATOM 681 C C . LYS A 1 86 ? 11.856 -2.941 -8.063 1.00 94.38 86 LYS A C 1
ATOM 683 O O . LYS A 1 86 ? 10.931 -2.755 -8.848 1.00 94.38 86 LYS A O 1
ATOM 688 N N . GLY A 1 87 ? 13.056 -2.384 -8.207 1.00 90.88 87 GLY A N 1
ATOM 689 C CA . GLY A 1 87 ? 13.363 -1.414 -9.259 1.00 90.88 87 GLY A CA 1
ATOM 690 C C . GLY A 1 87 ? 13.076 0.016 -8.807 1.00 90.88 87 GLY A C 1
ATOM 691 O O . GLY A 1 87 ? 13.429 0.378 -7.689 1.00 90.88 87 GLY A O 1
ATOM 692 N N . GLY A 1 88 ? 12.488 0.820 -9.692 1.00 91.81 88 GLY A N 1
ATOM 693 C CA . GLY A 1 88 ? 12.135 2.212 -9.417 1.00 91.81 88 GLY A CA 1
ATOM 694 C C . GLY A 1 88 ? 10.693 2.395 -8.948 1.00 91.81 88 GLY A C 1
ATOM 695 O O . GLY A 1 88 ? 9.915 1.442 -8.874 1.00 91.81 88 GLY A O 1
ATOM 696 N N . ILE A 1 89 ? 10.369 3.651 -8.658 1.00 94.88 89 ILE A N 1
ATOM 697 C CA . ILE A 1 89 ? 9.007 4.145 -8.473 1.00 94.88 89 ILE A CA 1
ATOM 698 C C . ILE A 1 89 ? 8.707 5.048 -9.667 1.00 94.88 89 ILE A C 1
A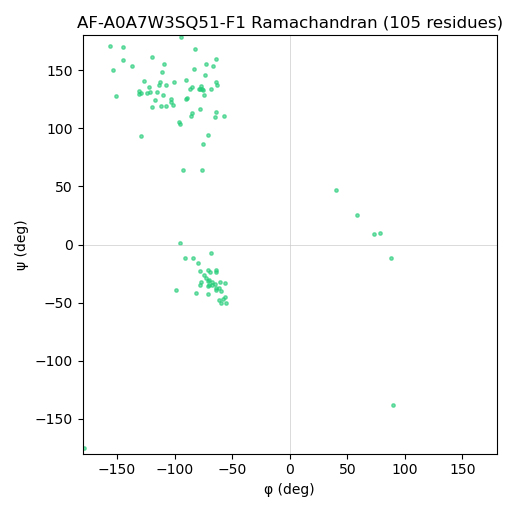TOM 700 O O . ILE A 1 89 ? 9.511 5.927 -9.986 1.00 94.88 89 ILE A O 1
ATO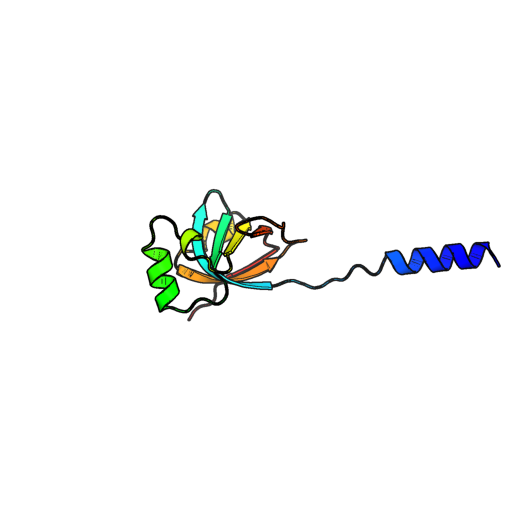M 704 N N . ASP A 1 90 ? 7.581 4.807 -10.324 1.00 95.69 90 ASP A N 1
ATOM 705 C CA . ASP A 1 90 ? 7.119 5.614 -11.444 1.00 95.69 90 ASP A CA 1
ATOM 706 C C . ASP A 1 90 ? 6.502 6.916 -10.926 1.00 95.69 90 ASP A C 1
ATOM 708 O O . ASP A 1 90 ? 5.686 6.909 -9.996 1.00 95.69 90 ASP A O 1
ATOM 712 N N . ASP A 1 91 ? 6.885 8.026 -11.557 1.00 91.75 91 ASP A N 1
ATOM 713 C CA . ASP A 1 91 ? 6.374 9.363 -11.258 1.00 91.75 91 ASP A CA 1
ATOM 714 C C . ASP A 1 91 ? 4.957 9.523 -11.837 1.00 91.75 91 ASP A C 1
ATOM 716 O O . ASP A 1 91 ? 4.754 9.914 -12.988 1.00 91.75 91 ASP A O 1
ATOM 720 N N . ALA A 1 92 ? 3.973 9.105 -11.045 1.00 92.88 92 ALA A N 1
ATOM 721 C CA . ALA A 1 92 ? 2.544 9.158 -11.327 1.00 92.88 92 ALA A CA 1
ATOM 722 C C . ALA A 1 92 ? 1.782 9.447 -10.024 1.00 92.88 92 ALA A C 1
ATOM 724 O O . ALA A 1 92 ? 2.359 9.381 -8.939 1.00 92.88 92 ALA A O 1
ATOM 725 N N . TYR A 1 93 ? 0.480 9.734 -10.113 1.00 91.19 93 TYR A N 1
ATOM 726 C CA . TYR A 1 93 ? -0.366 9.883 -8.928 1.00 91.19 93 TYR A CA 1
ATOM 727 C C . TYR A 1 93 ? -1.522 8.865 -8.920 1.00 91.19 93 TYR A C 1
ATOM 729 O O . TYR A 1 93 ? -2.344 8.899 -9.839 1.00 91.19 93 TYR A O 1
ATOM 737 N N . PRO A 1 94 ? -1.593 7.965 -7.914 1.00 95.75 94 PRO A N 1
ATOM 738 C CA . PRO A 1 94 ? -0.559 7.703 -6.903 1.00 95.75 94 PRO A CA 1
ATOM 739 C C . PRO A 1 94 ? 0.727 7.138 -7.530 1.00 95.75 94 PRO A C 1
ATOM 741 O O . PRO A 1 94 ? 0.697 6.577 -8.631 1.00 95.75 94 PRO A O 1
ATOM 744 N N . ALA A 1 95 ? 1.848 7.257 -6.814 1.00 96.94 95 ALA A N 1
ATOM 745 C CA . ALA A 1 95 ? 3.139 6.758 -7.281 1.00 96.94 95 ALA A CA 1
ATOM 746 C C . ALA A 1 95 ? 3.083 5.233 -7.441 1.00 96.94 95 ALA A C 1
ATOM 748 O O . ALA A 1 95 ? 2.507 4.542 -6.599 1.00 96.94 95 ALA A O 1
ATOM 749 N N . GLN A 1 96 ? 3.641 4.682 -8.520 1.00 97.50 96 GLN A N 1
ATOM 750 C CA . GLN A 1 96 ? 3.465 3.257 -8.835 1.00 97.50 96 GLN A CA 1
ATOM 751 C C . GLN A 1 96 ? 4.768 2.484 -8.709 1.00 97.50 96 GLN A C 1
ATOM 753 O O . GLN A 1 96 ? 5.825 2.962 -9.110 1.00 97.50 96 GLN A O 1
ATOM 758 N N . ALA A 1 97 ? 4.705 1.272 -8.158 1.00 97.00 97 ALA A N 1
ATOM 759 C CA . ALA A 1 97 ? 5.880 0.415 -8.056 1.00 97.00 97 ALA A CA 1
ATOM 760 C C . ALA A 1 97 ? 5.529 -1.074 -7.948 1.00 97.00 97 ALA A C 1
ATOM 762 O O . ALA A 1 97 ? 4.377 -1.474 -7.769 1.00 97.00 97 ALA A O 1
ATOM 763 N N . ASN A 1 98 ? 6.557 -1.919 -8.043 1.00 97.44 98 ASN A N 1
ATOM 764 C CA . ASN A 1 98 ? 6.448 -3.357 -7.818 1.00 97.44 98 ASN A CA 1
ATOM 765 C C . ASN A 1 98 ? 7.105 -3.727 -6.488 1.00 97.44 98 ASN A C 1
ATOM 767 O O . ASN A 1 98 ? 8.217 -3.285 -6.198 1.00 97.44 98 ASN A O 1
ATOM 771 N N . ALA A 1 99 ? 6.466 -4.591 -5.706 1.00 97.56 99 ALA A N 1
ATOM 772 C CA . ALA A 1 99 ? 7.067 -5.131 -4.497 1.00 97.56 99 ALA A CA 1
ATOM 773 C C . ALA A 1 99 ? 8.063 -6.251 -4.830 1.00 97.56 99 ALA A C 1
ATOM 775 O O . ALA A 1 99 ? 7.773 -7.179 -5.590 1.00 97.56 99 ALA A O 1
ATOM 776 N N . LYS A 1 100 ? 9.238 -6.193 -4.207 1.00 96.38 100 LYS A N 1
ATOM 777 C CA . LYS A 1 100 ? 10.162 -7.324 -4.073 1.00 96.38 100 LYS A CA 1
ATOM 778 C C . LYS A 1 100 ? 9.741 -8.225 -2.915 1.00 96.38 100 LYS A C 1
ATOM 780 O O . LYS A 1 100 ? 9.803 -9.444 -3.037 1.00 96.38 100 LYS A O 1
ATOM 785 N N . ASN A 1 101 ? 9.337 -7.618 -1.802 1.00 96.38 101 ASN A N 1
ATOM 786 C CA . ASN A 1 101 ? 8.887 -8.290 -0.587 1.00 96.38 101 ASN A CA 1
ATOM 787 C C . ASN A 1 101 ? 7.918 -7.365 0.171 1.00 96.38 101 ASN A C 1
ATOM 789 O O . ASN A 1 101 ? 8.054 -6.143 0.089 1.00 96.38 101 ASN A O 1
ATOM 793 N N . VAL A 1 102 ? 6.966 -7.934 0.909 1.00 97.25 102 VAL A N 1
ATOM 794 C CA . VAL A 1 102 ? 6.076 -7.199 1.813 1.00 97.25 102 VAL A CA 1
ATOM 795 C C . VAL A 1 102 ? 6.054 -7.900 3.164 1.00 97.25 102 VAL A C 1
ATOM 797 O O . VAL A 1 102 ? 5.881 -9.115 3.235 1.00 97.25 102 VAL A O 1
ATOM 800 N N . ARG A 1 103 ? 6.222 -7.131 4.240 1.00 97.19 103 ARG A N 1
ATOM 801 C CA . ARG A 1 103 ? 6.125 -7.622 5.618 1.00 97.19 103 ARG A CA 1
ATOM 802 C C . ARG A 1 103 ? 4.974 -6.927 6.326 1.00 97.19 103 ARG A C 1
ATOM 804 O O . ARG A 1 103 ? 4.970 -5.700 6.395 1.00 97.19 103 ARG A O 1
ATOM 811 N N . ILE A 1 104 ? 4.042 -7.708 6.862 1.00 96.81 104 ILE A N 1
ATOM 812 C CA . ILE A 1 104 ? 2.955 -7.214 7.713 1.00 96.81 104 ILE A CA 1
ATOM 813 C C . ILE A 1 104 ? 3.532 -6.888 9.094 1.00 96.81 104 ILE A C 1
ATOM 815 O O . ILE A 1 104 ? 4.311 -7.672 9.642 1.00 96.81 104 ILE A O 1
ATOM 819 N N . ILE A 1 105 ? 3.184 -5.720 9.633 1.00 94.12 105 ILE A N 1
ATOM 820 C CA . ILE A 1 105 ? 3.551 -5.310 10.989 1.00 94.12 105 ILE A CA 1
ATOM 821 C C . ILE A 1 105 ? 2.342 -5.515 11.898 1.00 94.12 105 ILE A C 1
ATOM 823 O O . ILE A 1 105 ? 1.288 -4.922 11.685 1.00 94.12 105 ILE A O 1
ATOM 827 N N . PHE A 1 106 ? 2.516 -6.360 12.912 1.00 82.38 106 PHE A N 1
ATOM 828 C CA . PHE A 1 106 ? 1.535 -6.569 13.970 1.00 82.38 106 PHE A CA 1
ATOM 829 C C . PHE A 1 106 ? 1.752 -5.498 15.049 1.00 82.38 106 PHE A C 1
ATOM 831 O O . PHE A 1 106 ? 2.809 -5.486 15.683 1.00 82.38 106 PHE A O 1
ATOM 838 N N . GLU A 1 107 ? 0.791 -4.584 15.206 1.00 65.50 107 GLU A N 1
ATOM 839 C CA . GLU A 1 107 ? 0.742 -3.578 16.284 1.00 65.50 107 GLU A CA 1
ATOM 840 C C . GLU A 1 107 ? -0.261 -3.959 17.376 1.00 65.50 107 GLU A C 1
ATOM 842 O O . GLU A 1 107 ? -1.308 -4.555 17.037 1.00 65.50 107 GLU A O 1
#

Sequence (107 aa):
MRRIILLLAVLFILSGCNSNMKIEGYVIQKDEGKILLFEGITKNQLKESLESDDPLELSYPAYSIRVGYSTYQEIEIGQKVVVEIKGGIDDAYPAQANAKNVRIIFE

Solvent-accessible surface area (backbone atoms only — not comparable to full-atom values): 6268 Å² total; per-residue (Å²): 111,77,70,57,56,58,58,58,60,59,64,66,75,69,72,72,81,85,71,83,48,70,50,54,30,33,26,64,44,76,55,99,51,28,36,33,30,37,40,87,67,51,77,67,54,47,52,52,41,68,70,39,95,61,48,74,78,72,68,61,56,42,34,39,33,38,44,54,69,69,60,47,71,71,57,54,75,72,41,38,33,40,35,34,47,47,81,69,70,46,98,50,91,57,29,34,36,36,49,69,46,77,44,78,55,90,127

Organism: NCBI:txid1572857

Radius of gyration: 18.67 Å; Cα contacts (8 Å, |Δi|>4): 177; chains: 1; bounding box: 63×29×42 Å

Mean predicted aligned error: 7.42 Å

Nearest PDB structures (foldseek):
  2pnh-assembly1_A  TM=5.694E-01  e=7.458E-03  Escherichia coli K-12
  6agt-assembly2_C  TM=5.336E-01  e=4.045E-02  Plasmodium falciparum NF54
  3vdy-assembly1_B-2  TM=5.403E-01  e=6.494E-02  Bacillus subtilis
  8d0k-assembly1_C  TM=5.287E-01  e=5.673E-02  Homo sapiens
  1ue5-assembly1_B-2  TM=6.019E-01  e=1.462E-01  Mycobacterium tuberculosis

InterPro domains:
  IPR012340 Nucleic acid-binding, OB-fold [G3DSA:2.40.50.140] (21-105)
  IPR021598 Protein of unknown function DUF3221 [PF11518] (24-105)

Foldseek 3Di:
DVVVVVVVVVVVVPPDDPDQDKFKFFFLDADDQKTKGFGPDDLVLLVVSNPDPDSLVVVGQIETEREDPVVSVVDDGGWIKMFGFDDDWDPDVNIYTYGPDMDTDDD

pLDDT: mean 89.32, std 13.53, range [53.59, 98.31]

Secondary structure (DSSP, 8-state):
-HHHHHHHHHHGGG-------EEEEEEEEEETTEEEEEES--HHHHHHHHH-SSGGGG---EEEEE--HHHHHH--TT-EEEEEEEEEEESSSSEEEEEEEEEEE--